Protein AF-A0A7K4CUZ6-F1 (afdb_monomer)

pLDDT: mean 83.4, std 12.87, range [42.16, 95.69]

Mean predicted aligned error: 12.62 Å

Sequence (157 aa):
MSDYWEKQFACGNKKCNGTLIPLELHDNKKENKVKALGRCPVCKKTYQFSLPGDKEAVTNWIGVVFDHMFLCTSCGNASLKTKALNGHPSSGYSIDVWCTRCNETSTRKIDGTFFHYLGPKVLEVTQKETRNFCPNCGANMPLGSAFCAKCGYRIKK

Radius of gyration: 24.43 Å; Cα contacts (8 Å, |Δi|>4): 285; chains: 1; bounding box: 49×45×73 Å

Foldseek 3Di:
DVVVLQVQQADPDPVDRFGWQWAEWDQDPVVQWIWTWTATQGVRDIDIGIFGNDLVRCVVNVVVNVVRNCADSHHRHNQKDWPDWDDDLQAWIKTWIAHPVPRDIGIHTYGSVCVVSVPDPPPVPPPPQVWDADPVPRDTDGPPDQADPPPRHGDDD

Secondary structure (DSSP, 8-state):
-HHHHHHHTB-S-TT--PBPEEEEEEEETTTTEEEEEEE-TTT--EEEEEEE-SHHHHHHHHHHHHHHHTS-TTT--S-EEEEEEEEETTTEEEEEEEETTT--EEEEEE-GGGGGTSS-----------EEEPTTT--EEETT-SB-TTT--B---

Structure (mmCIF, N/CA/C/O backbone):
data_AF-A0A7K4CUZ6-F1
#
_entry.id   AF-A0A7K4CUZ6-F1
#
loop_
_atom_site.group_PDB
_atom_site.id
_atom_site.type_symbol
_atom_site.label_atom_id
_atom_site.label_alt_id
_atom_site.label_comp_id
_atom_site.label_asym_id
_atom_site.label_entity_id
_atom_site.label_seq_id
_atom_site.pdbx_PDB_ins_code
_atom_site.Cartn_x
_atom_site.Cartn_y
_atom_site.Cartn_z
_atom_site.occupancy
_atom_site.B_iso_or_equiv
_atom_site.auth_seq_id
_atom_site.auth_comp_id
_atom_site.auth_asym_id
_atom_site.auth_atom_id
_atom_site.pdbx_PDB_model_num
ATOM 1 N N . MET A 1 1 ? -15.650 -8.600 -9.411 1.00 51.72 1 MET A N 1
ATOM 2 C CA . MET A 1 1 ? -15.535 -7.348 -8.621 1.00 51.72 1 MET A CA 1
ATOM 3 C C . MET A 1 1 ? -14.096 -6.828 -8.554 1.00 51.72 1 MET A C 1
ATOM 5 O O . MET A 1 1 ? -13.942 -5.615 -8.533 1.00 51.72 1 MET A O 1
ATOM 9 N N . SER A 1 2 ? -13.066 -7.691 -8.581 1.00 59.34 2 SER A N 1
ATOM 10 C CA . SER A 1 2 ? -11.636 -7.308 -8.649 1.00 59.34 2 SER A CA 1
ATOM 11 C C . SER A 1 2 ? -11.310 -6.388 -9.831 1.00 59.34 2 SER A C 1
ATOM 13 O O . SER A 1 2 ? -10.732 -5.320 -9.648 1.00 59.34 2 SER A O 1
ATOM 15 N N . ASP A 1 3 ? -11.790 -6.740 -11.025 1.00 70.56 3 ASP A N 1
ATOM 16 C CA . ASP A 1 3 ? -11.385 -6.102 -12.287 1.00 70.56 3 ASP A CA 1
ATOM 17 C C . ASP A 1 3 ? -11.808 -4.630 -12.408 1.00 70.56 3 ASP A C 1
ATOM 19 O O . ASP A 1 3 ? -11.250 -3.873 -13.203 1.00 70.56 3 ASP A O 1
ATOM 23 N N . TYR A 1 4 ? -12.823 -4.206 -11.646 1.00 80.75 4 TYR A N 1
ATOM 24 C CA . TYR A 1 4 ? -13.243 -2.805 -11.612 1.00 80.75 4 TYR A CA 1
ATOM 25 C C . TYR A 1 4 ? -12.202 -1.939 -10.900 1.00 80.75 4 TYR A C 1
ATOM 27 O O . TYR A 1 4 ? -11.843 -0.868 -11.391 1.00 80.75 4 TYR A O 1
ATOM 35 N N . TRP A 1 5 ? -11.701 -2.417 -9.760 1.00 80.50 5 TRP A N 1
ATOM 36 C CA . TRP A 1 5 ? -10.745 -1.681 -8.945 1.00 80.50 5 TRP A CA 1
ATOM 37 C C . TRP A 1 5 ? -9.350 -1.709 -9.548 1.00 80.50 5 TRP A C 1
ATOM 39 O O . TRP A 1 5 ? -8.696 -0.674 -9.554 1.00 80.50 5 TRP A O 1
ATOM 49 N N . GLU A 1 6 ? -8.934 -2.816 -10.165 1.00 78.44 6 GLU A N 1
ATOM 50 C CA . GLU A 1 6 ? -7.654 -2.889 -10.885 1.00 78.44 6 GLU A CA 1
ATOM 51 C C . GLU A 1 6 ? -7.519 -1.805 -11.965 1.00 78.44 6 GLU A C 1
ATOM 53 O O . GLU A 1 6 ? -6.469 -1.173 -12.092 1.00 78.44 6 GLU A O 1
ATOM 58 N N . LYS A 1 7 ? -8.607 -1.499 -12.685 1.00 84.06 7 LYS A N 1
ATOM 59 C CA . LYS A 1 7 ? -8.623 -0.423 -13.690 1.00 84.06 7 LYS A CA 1
ATOM 60 C C . LYS A 1 7 ? -8.399 0.965 -13.090 1.00 84.06 7 LYS A C 1
ATOM 62 O O . LYS A 1 7 ? -7.829 1.817 -13.766 1.00 84.06 7 LYS A O 1
ATOM 67 N N . GLN A 1 8 ? -8.807 1.197 -11.841 1.00 85.00 8 GLN A N 1
ATOM 68 C CA . GLN A 1 8 ? -8.595 2.483 -11.162 1.00 85.00 8 GLN A CA 1
ATOM 69 C C . GLN A 1 8 ? -7.114 2.736 -10.852 1.00 85.00 8 GLN A C 1
ATOM 71 O O . GLN A 1 8 ? -6.695 3.888 -10.759 1.00 85.00 8 GLN A O 1
ATOM 76 N N . PHE A 1 9 ? -6.310 1.674 -10.745 1.00 88.31 9 PHE A N 1
ATOM 77 C CA . PHE A 1 9 ? -4.865 1.767 -10.539 1.00 88.31 9 PHE A CA 1
ATOM 78 C C . PHE A 1 9 ? -4.071 1.736 -11.849 1.00 88.31 9 PHE A C 1
ATOM 80 O O . PHE A 1 9 ? -2.844 1.741 -11.809 1.00 88.31 9 PHE A O 1
ATOM 87 N N . ALA A 1 10 ? -4.708 1.729 -13.023 1.00 91.00 10 ALA A N 1
ATOM 88 C CA . ALA A 1 10 ? -3.984 1.773 -14.290 1.00 91.00 10 ALA A CA 1
ATOM 89 C C . ALA A 1 10 ? -3.180 3.080 -14.443 1.00 91.00 10 ALA A C 1
ATOM 91 O O . ALA A 1 10 ? -3.599 4.159 -14.019 1.00 91.00 10 ALA A O 1
ATOM 92 N N . CYS A 1 11 ? -2.004 3.006 -15.071 1.00 91.12 11 CYS A N 1
ATOM 93 C CA . CYS A 1 11 ? -1.190 4.187 -15.338 1.00 91.12 11 CYS A CA 1
ATOM 94 C C . CYS A 1 11 ? -1.943 5.200 -16.216 1.00 91.12 11 CYS A C 1
ATOM 96 O O . CYS A 1 11 ? -2.454 4.861 -17.280 1.00 91.12 11 CYS A O 1
ATOM 98 N N . GLY A 1 12 ? -1.928 6.480 -15.828 1.00 86.88 12 GLY A N 1
ATOM 99 C CA . GLY A 1 12 ? -2.593 7.549 -16.587 1.00 86.88 12 GLY A CA 1
ATOM 100 C C . GLY A 1 12 ? -1.980 7.837 -17.967 1.00 86.88 12 GLY A C 1
ATOM 101 O O . GLY A 1 12 ? -2.538 8.603 -18.751 1.00 86.88 12 GLY A O 1
ATOM 102 N N . ASN A 1 13 ? -0.825 7.251 -18.296 1.00 90.38 13 ASN A N 1
ATOM 103 C CA . ASN A 1 13 ? -0.266 7.324 -19.644 1.00 90.38 13 ASN A CA 1
ATOM 104 C C . ASN A 1 13 ? -0.874 6.231 -20.530 1.00 90.38 13 ASN A C 1
ATOM 106 O O . ASN A 1 13 ? -0.540 5.066 -20.364 1.00 90.38 13 ASN A O 1
ATOM 110 N N . LYS A 1 14 ? -1.652 6.619 -21.550 1.00 86.25 14 LYS A N 1
ATOM 111 C CA . LYS A 1 14 ? -2.279 5.696 -22.521 1.00 86.25 14 LYS A CA 1
ATOM 112 C C . LYS A 1 14 ? -1.296 4.771 -23.252 1.00 86.25 14 LYS A C 1
ATOM 114 O O . LYS A 1 14 ? -1.699 3.724 -23.738 1.00 86.25 14 LYS A O 1
ATOM 119 N N . LYS A 1 15 ? -0.019 5.156 -23.357 1.00 90.12 15 LYS A N 1
ATOM 120 C CA . LYS A 1 15 ? 1.046 4.339 -23.969 1.00 90.12 15 LYS A CA 1
ATOM 121 C C . LYS A 1 15 ? 1.753 3.419 -22.964 1.00 90.12 15 LYS A C 1
ATOM 123 O O . LYS A 1 15 ? 2.712 2.748 -23.324 1.00 90.12 15 LYS A O 1
ATOM 128 N N . CYS A 1 16 ? 1.345 3.441 -21.699 1.00 90.62 16 CYS A N 1
ATOM 129 C CA . CYS A 1 16 ? 1.943 2.683 -20.612 1.00 90.62 16 CYS A CA 1
ATOM 130 C C . CYS A 1 16 ? 0.920 1.681 -20.078 1.00 90.62 16 CYS A C 1
ATOM 132 O O . CYS A 1 16 ? -0.167 2.067 -19.665 1.00 90.62 16 CYS A O 1
ATOM 134 N N . ASN A 1 17 ? 1.291 0.408 -20.034 1.00 89.38 17 ASN A N 1
ATOM 135 C CA . ASN A 1 17 ? 0.481 -0.671 -19.465 1.00 89.38 17 ASN A CA 1
ATOM 136 C C . ASN A 1 17 ? 0.824 -0.958 -17.991 1.00 89.38 17 ASN A C 1
ATOM 138 O O . ASN A 1 17 ? 0.501 -2.022 -17.476 1.00 89.38 17 ASN A O 1
ATOM 142 N N . GLY A 1 18 ? 1.544 -0.048 -17.331 1.00 89.62 18 GLY A N 1
ATOM 143 C CA . GLY A 1 18 ? 1.935 -0.219 -15.938 1.00 89.62 18 GLY A CA 1
ATOM 144 C C . GLY A 1 18 ? 0.792 0.061 -14.965 1.00 89.62 18 GLY A C 1
ATOM 145 O O . GLY A 1 18 ? -0.150 0.786 -15.282 1.00 89.62 18 GLY A O 1
ATOM 146 N N . THR A 1 19 ? 0.943 -0.444 -13.746 1.00 91.62 19 THR A N 1
ATOM 147 C CA . THR A 1 19 ? 0.031 -0.169 -12.631 1.00 91.62 19 THR A CA 1
ATOM 148 C C . THR A 1 19 ? 0.638 0.864 -11.686 1.00 91.62 19 THR A C 1
ATOM 150 O O . THR A 1 19 ? 1.852 0.899 -11.460 1.00 91.62 19 THR A O 1
ATOM 153 N N . LEU A 1 20 ? -0.198 1.749 -11.155 1.00 93.69 20 LEU A N 1
ATOM 154 C CA . LEU A 1 20 ? 0.165 2.747 -10.164 1.00 93.69 20 LEU A CA 1
ATOM 155 C C . LEU A 1 20 ? 0.363 2.073 -8.816 1.00 93.69 20 LEU A C 1
ATOM 157 O O . LEU A 1 20 ? -0.538 1.446 -8.271 1.00 93.69 20 LEU A O 1
ATOM 161 N N . ILE A 1 21 ? 1.556 2.255 -8.267 1.00 93.62 21 ILE A N 1
ATOM 162 C CA . ILE A 1 21 ? 1.919 1.789 -6.937 1.00 93.62 21 ILE A CA 1
ATOM 163 C C . ILE A 1 21 ? 1.646 2.933 -5.955 1.00 93.62 21 ILE A C 1
ATOM 165 O O . ILE A 1 21 ? 2.327 3.964 -6.060 1.00 93.62 21 ILE A O 1
ATOM 169 N N . PRO A 1 22 ? 0.692 2.787 -5.015 1.00 92.50 22 PRO A N 1
ATOM 170 C CA . PRO A 1 22 ? 0.343 3.835 -4.060 1.00 92.50 22 PRO A CA 1
ATOM 171 C C . PRO A 1 22 ? 1.542 4.267 -3.207 1.00 92.50 22 PRO A C 1
ATOM 173 O O . PRO A 1 22 ? 2.284 3.443 -2.676 1.00 92.50 22 PRO A O 1
ATOM 176 N N . LEU A 1 23 ? 1.756 5.572 -3.098 1.00 91.88 23 LEU A N 1
ATOM 177 C CA . LEU A 1 23 ? 2.781 6.228 -2.285 1.00 91.88 23 LEU A CA 1
ATOM 178 C C . LEU A 1 23 ? 2.162 6.892 -1.064 1.00 91.88 23 LEU A C 1
ATOM 180 O O . LEU A 1 23 ? 2.669 6.722 0.040 1.00 91.88 23 LEU A O 1
ATOM 184 N N . GLU A 1 24 ? 1.081 7.638 -1.272 1.00 90.88 24 GLU A N 1
ATOM 185 C CA . GLU A 1 24 ? 0.423 8.403 -0.219 1.00 90.88 24 GLU A CA 1
ATOM 186 C C . GLU A 1 24 ? -1.091 8.249 -0.341 1.00 90.88 24 GLU A C 1
ATOM 188 O O . GLU A 1 24 ? -1.626 8.291 -1.452 1.00 90.88 24 GLU A O 1
ATOM 193 N N . LEU A 1 25 ? -1.764 8.067 0.796 1.00 90.00 25 LEU A N 1
ATOM 194 C CA . LEU A 1 25 ? -3.221 8.014 0.908 1.00 90.00 25 LEU A CA 1
ATOM 195 C C . LEU A 1 25 ? -3.686 9.053 1.926 1.00 90.00 25 LEU A C 1
ATOM 197 O O . LEU A 1 25 ? -3.230 9.051 3.072 1.00 90.00 25 LEU A O 1
ATOM 201 N N . HIS A 1 26 ? -4.609 9.912 1.505 1.00 88.25 26 HIS A N 1
ATOM 202 C CA . HIS A 1 26 ? -5.180 10.971 2.324 1.00 88.25 26 HIS A CA 1
ATOM 203 C C . HIS A 1 26 ? -6.707 10.956 2.228 1.00 88.25 26 HIS A C 1
ATOM 205 O O . HIS A 1 26 ? -7.278 11.036 1.137 1.00 88.25 26 HIS A O 1
ATOM 211 N N . ASP A 1 27 ? -7.373 10.854 3.374 1.00 86.25 27 ASP A N 1
ATOM 212 C CA . ASP A 1 27 ? -8.831 10.855 3.459 1.00 86.25 27 ASP A CA 1
ATOM 213 C C . ASP A 1 27 ? -9.383 12.285 3.352 1.00 86.25 27 ASP A C 1
ATOM 215 O O . ASP A 1 27 ? -9.090 13.143 4.184 1.00 86.25 27 ASP A O 1
ATOM 219 N N . ASN A 1 28 ? -10.210 12.553 2.340 1.00 85.81 28 ASN A N 1
ATOM 220 C CA . ASN A 1 28 ? -10.925 13.817 2.202 1.00 85.81 28 ASN A CA 1
ATOM 221 C C . ASN A 1 28 ? -12.406 13.634 2.549 1.00 85.81 28 ASN A C 1
ATOM 223 O O . ASN A 1 28 ? -13.261 13.460 1.673 1.00 85.81 28 ASN A O 1
ATOM 227 N N . LYS A 1 29 ? -12.714 13.774 3.841 1.00 81.25 29 LYS A N 1
ATOM 228 C CA . LYS A 1 29 ? -14.078 13.653 4.382 1.00 81.25 29 LYS A CA 1
ATOM 229 C C . LYS A 1 29 ? -15.085 14.613 3.746 1.00 81.25 29 LYS A C 1
ATOM 231 O O . LYS A 1 29 ? -16.250 14.261 3.619 1.00 81.25 29 LYS A O 1
ATOM 236 N N . LYS A 1 30 ? -14.657 15.810 3.319 1.00 83.62 30 LYS A N 1
ATOM 237 C CA . LYS A 1 30 ? -15.558 16.801 2.696 1.00 83.62 30 LYS A CA 1
ATOM 238 C C . LYS A 1 30 ? -16.068 16.344 1.331 1.00 83.62 30 LYS A C 1
ATOM 240 O O . LYS A 1 30 ? -17.192 16.652 0.964 1.00 83.62 30 LYS A O 1
ATOM 245 N N . GLU A 1 31 ? -15.231 15.633 0.582 1.00 85.31 31 GLU A N 1
ATOM 246 C CA . GLU A 1 31 ? -15.550 15.156 -0.767 1.00 85.31 31 GLU A CA 1
ATOM 247 C C . GLU A 1 31 ? -15.998 13.687 -0.782 1.00 85.31 31 GLU A C 1
ATOM 249 O O . GLU A 1 31 ? -16.294 13.168 -1.857 1.00 85.31 31 GLU A O 1
ATOM 254 N N . ASN A 1 32 ? -16.023 13.022 0.382 1.00 87.75 32 ASN A N 1
ATOM 255 C CA . ASN A 1 32 ? -16.219 11.578 0.524 1.00 87.75 32 ASN A CA 1
ATOM 256 C C . ASN A 1 32 ? -15.315 10.773 -0.432 1.00 87.75 32 ASN A C 1
ATOM 258 O O . ASN A 1 32 ? -15.760 9.873 -1.149 1.00 87.75 32 ASN A O 1
ATOM 262 N N . LYS A 1 33 ? -14.039 11.168 -0.509 1.00 89.50 33 LYS A N 1
ATOM 263 C CA . LYS A 1 33 ? -13.041 10.605 -1.427 1.00 89.50 33 LYS A CA 1
ATOM 264 C C . LYS A 1 33 ? -11.703 10.439 -0.729 1.00 89.50 33 LYS A C 1
ATOM 266 O O . LYS A 1 33 ? -11.297 11.294 0.049 1.00 89.50 33 LYS A O 1
ATOM 271 N N . VAL A 1 34 ? -10.967 9.403 -1.101 1.00 89.62 34 VAL A N 1
ATOM 272 C CA . VAL A 1 34 ? -9.572 9.212 -0.704 1.00 89.62 34 VAL A CA 1
ATOM 273 C C . VAL A 1 34 ? -8.683 9.698 -1.838 1.00 89.62 34 VAL A C 1
ATOM 275 O O . VAL A 1 34 ? -8.713 9.150 -2.939 1.00 89.62 34 VAL A O 1
ATOM 278 N N . LYS A 1 35 ? -7.899 10.743 -1.579 1.00 91.56 35 LYS A N 1
ATOM 279 C CA . LYS A 1 35 ? -6.887 11.249 -2.509 1.00 91.56 35 LYS A CA 1
ATOM 280 C C . LYS A 1 35 ? -5.647 10.373 -2.388 1.00 91.56 35 LYS A C 1
ATOM 282 O O . 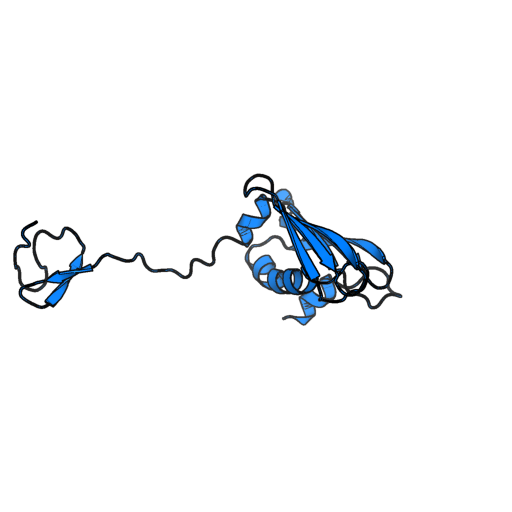LYS A 1 35 ? -5.125 10.179 -1.293 1.00 91.56 35 LYS A O 1
ATOM 287 N N . ALA A 1 36 ? -5.183 9.856 -3.515 1.00 91.31 36 ALA A N 1
ATOM 288 C CA . ALA A 1 36 ? -4.038 8.972 -3.588 1.00 91.31 36 ALA A CA 1
ATOM 289 C C . ALA A 1 36 ? -2.987 9.518 -4.558 1.00 91.31 36 ALA A C 1
ATOM 291 O O . ALA A 1 36 ? -3.302 10.034 -5.635 1.00 91.31 36 ALA A O 1
ATOM 292 N N . LEU A 1 37 ? -1.722 9.369 -4.178 1.00 93.00 37 LEU A N 1
ATOM 293 C CA . LEU A 1 37 ? -0.581 9.539 -5.070 1.00 93.00 37 LEU A CA 1
ATOM 294 C C . LEU A 1 37 ? -0.016 8.166 -5.390 1.00 93.00 37 LEU A C 1
ATOM 296 O O . LEU A 1 37 ? 0.246 7.384 -4.482 1.00 93.00 37 LEU A O 1
ATOM 300 N N . GLY A 1 38 ? 0.203 7.870 -6.667 1.00 93.44 38 GLY A N 1
ATOM 301 C CA . GLY A 1 38 ? 0.779 6.603 -7.104 1.00 93.44 38 GLY A CA 1
ATOM 302 C C . GLY A 1 38 ? 1.861 6.798 -8.150 1.00 93.44 38 GLY A C 1
ATOM 303 O O . GLY A 1 38 ? 1.774 7.688 -8.994 1.00 93.44 38 GLY A O 1
ATOM 304 N N . ARG A 1 39 ? 2.892 5.955 -8.116 1.00 94.75 39 ARG A N 1
ATOM 305 C CA . ARG A 1 39 ? 3.985 5.978 -9.093 1.00 94.75 39 ARG A CA 1
ATOM 306 C C . ARG A 1 39 ? 3.970 4.722 -9.941 1.00 94.75 39 ARG A C 1
ATOM 308 O O . ARG A 1 39 ? 3.877 3.616 -9.423 1.00 94.75 39 ARG A O 1
ATOM 315 N N . CYS A 1 40 ? 4.092 4.896 -11.251 1.00 94.81 40 CYS A N 1
ATOM 316 C CA . CYS A 1 40 ? 4.180 3.782 -12.182 1.00 94.81 40 CYS A CA 1
ATOM 317 C C . CYS A 1 40 ? 5.642 3.307 -12.308 1.00 94.81 40 CYS A C 1
ATOM 319 O O . CYS A 1 40 ? 6.495 4.109 -12.701 1.00 94.81 40 CYS A O 1
ATOM 321 N N . PRO A 1 41 ? 5.955 2.017 -12.090 1.00 93.19 41 PRO A N 1
ATOM 322 C CA 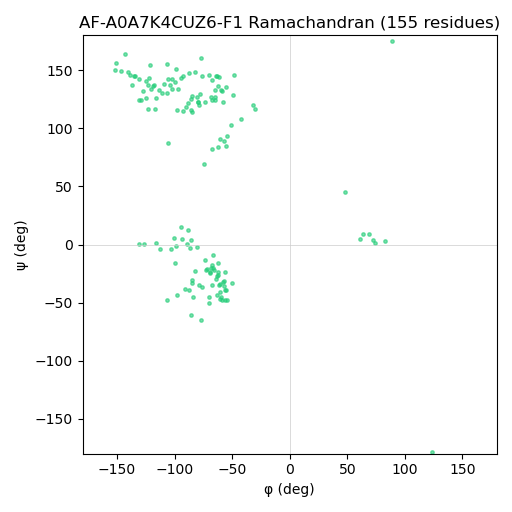. PRO A 1 41 ? 7.322 1.501 -12.202 1.00 93.19 41 PRO A CA 1
ATOM 323 C C . PRO A 1 41 ? 7.821 1.412 -13.650 1.00 93.19 41 PRO A C 1
ATOM 325 O O . PRO A 1 41 ? 9.029 1.427 -13.878 1.00 93.19 41 PRO A O 1
ATOM 328 N N . VAL A 1 42 ? 6.912 1.368 -14.632 1.00 93.69 42 VAL A N 1
ATOM 329 C CA . VAL A 1 42 ? 7.247 1.321 -16.066 1.00 93.69 42 VAL A CA 1
ATOM 330 C C . VAL A 1 42 ? 7.673 2.702 -16.574 1.00 93.69 42 VAL A C 1
ATOM 332 O O . VAL A 1 42 ? 8.834 2.908 -16.910 1.00 93.69 42 VAL A O 1
ATOM 335 N N . CYS A 1 43 ? 6.767 3.687 -16.572 1.00 94.19 43 CYS A N 1
ATOM 336 C CA . CYS A 1 43 ? 7.055 5.029 -17.097 1.00 94.19 43 CYS A CA 1
ATOM 337 C C . CYS A 1 43 ? 7.698 5.994 -16.085 1.00 94.19 43 CYS A C 1
ATOM 339 O O . CYS A 1 43 ? 7.990 7.132 -16.445 1.00 94.19 43 CYS A O 1
ATOM 341 N N . LYS A 1 44 ? 7.879 5.573 -14.825 1.00 92.12 44 LYS A N 1
ATOM 342 C CA . LYS A 1 44 ? 8.463 6.343 -13.705 1.00 92.12 44 LYS A CA 1
ATOM 343 C C . LYS A 1 44 ? 7.720 7.621 -13.306 1.00 92.12 44 LYS A C 1
ATOM 345 O O . LYS A 1 44 ? 8.198 8.322 -12.418 1.00 92.12 44 LYS A O 1
ATOM 350 N N . LYS A 1 45 ? 6.569 7.911 -13.916 1.00 93.81 45 LYS A N 1
ATOM 351 C CA . LYS A 1 45 ? 5.748 9.085 -13.606 1.00 93.81 45 LYS A CA 1
ATOM 352 C C . LYS A 1 45 ? 4.869 8.841 -12.381 1.00 93.81 45 LYS A C 1
ATOM 354 O O . LYS A 1 45 ? 4.427 7.715 -12.133 1.00 93.81 45 LYS A O 1
ATOM 359 N 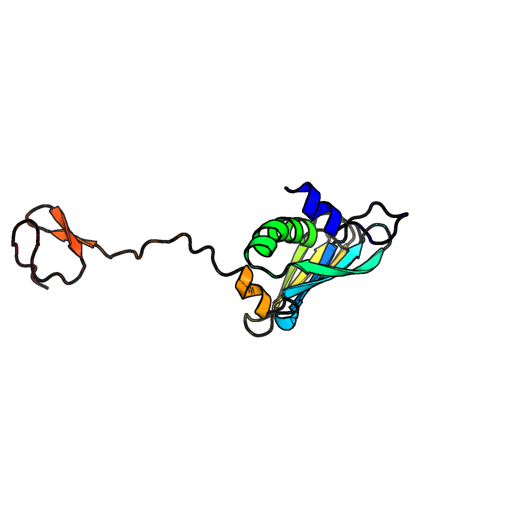N . THR A 1 46 ? 4.615 9.919 -11.651 1.00 94.69 46 THR A N 1
ATOM 360 C CA . THR A 1 46 ? 3.688 9.963 -10.518 1.00 94.69 46 THR A CA 1
ATOM 361 C C . THR A 1 46 ? 2.365 10.560 -10.978 1.00 94.69 46 THR A C 1
ATOM 363 O O . THR A 1 46 ? 2.351 11.504 -11.765 1.00 94.69 46 THR A O 1
ATOM 366 N N . TYR A 1 47 ? 1.265 9.999 -10.492 1.00 94.12 47 TYR A N 1
ATOM 367 C CA . TYR A 1 47 ? -0.094 10.395 -10.823 1.00 94.12 47 TYR A CA 1
ATOM 368 C C . TYR A 1 47 ? -0.900 10.575 -9.546 1.00 94.12 47 TYR A C 1
ATOM 370 O O . TYR A 1 47 ? -0.750 9.810 -8.592 1.00 94.12 47 TYR A O 1
ATOM 378 N N . GLN A 1 48 ? -1.769 11.577 -9.560 1.00 93.19 48 GLN A N 1
ATOM 379 C CA . GLN A 1 48 ? -2.782 11.775 -8.539 1.00 93.19 48 GLN A CA 1
ATOM 380 C C . GLN A 1 48 ? -4.101 11.183 -9.026 1.00 93.19 48 GLN A C 1
ATOM 382 O O . GLN A 1 48 ? -4.502 11.411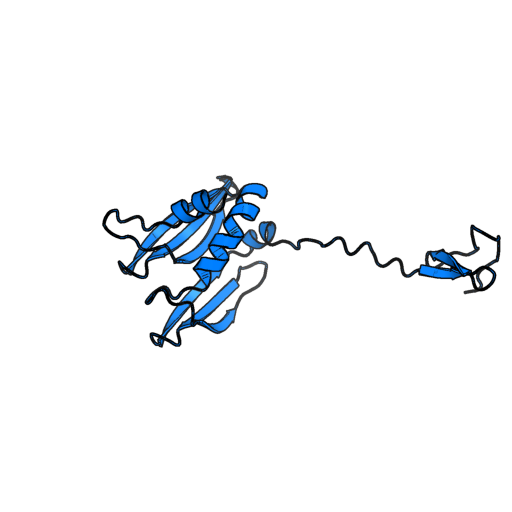 -10.167 1.00 93.19 48 GLN A O 1
ATOM 387 N N . PHE A 1 49 ? -4.769 10.431 -8.161 1.00 90.75 49 PHE A N 1
ATOM 388 C CA . PHE A 1 49 ? -6.079 9.849 -8.424 1.00 90.75 49 PHE A CA 1
ATOM 389 C C . PHE A 1 49 ? -6.922 9.861 -7.149 1.00 90.75 49 PHE A C 1
ATOM 391 O O . PHE A 1 49 ? -6.407 10.074 -6.050 1.00 90.75 49 PHE A O 1
ATOM 398 N N . SER A 1 50 ? -8.230 9.681 -7.302 1.00 90.12 50 SER A N 1
ATOM 399 C CA . SER A 1 50 ? -9.172 9.719 -6.186 1.00 90.12 50 SER A CA 1
ATOM 400 C C . SER A 1 50 ? -10.021 8.461 -6.188 1.00 90.12 50 SER A C 1
ATOM 402 O O . SER A 1 50 ? -10.580 8.094 -7.219 1.00 90.12 50 SER A O 1
ATOM 404 N N . LEU A 1 51 ? -10.141 7.836 -5.025 1.00 90.50 51 LEU A N 1
ATOM 405 C CA . LEU A 1 51 ? -10.982 6.669 -4.790 1.00 90.50 51 LEU A CA 1
ATOM 406 C C . LEU A 1 51 ? -12.219 7.082 -3.980 1.00 90.50 51 LEU A C 1
ATOM 408 O O . LEU A 1 51 ? -12.162 8.085 -3.262 1.00 90.50 51 LEU A O 1
ATOM 412 N N . PRO A 1 52 ? -13.340 6.352 -4.067 1.00 88.88 52 PRO A N 1
ATOM 413 C CA . PRO A 1 52 ? -14.492 6.600 -3.204 1.00 88.88 52 PRO A CA 1
ATOM 414 C C . PRO A 1 52 ? -14.130 6.381 -1.731 1.00 88.88 52 PRO A C 1
ATOM 416 O O . PRO A 1 52 ? -13.428 5.423 -1.403 1.00 88.88 52 PRO A O 1
ATOM 419 N N . GLY A 1 53 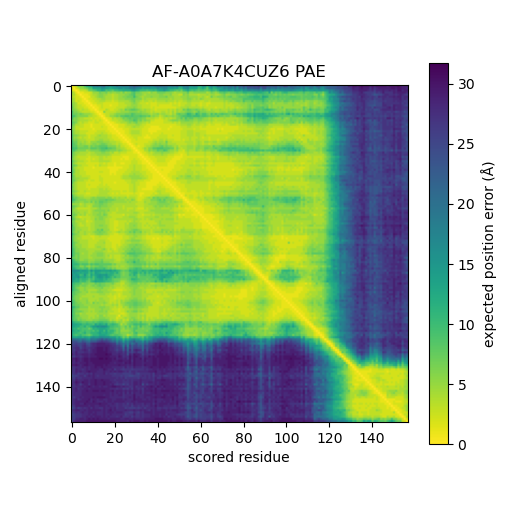? -14.576 7.297 -0.871 1.00 84.75 53 GLY A N 1
ATOM 420 C CA . GLY A 1 53 ? -14.298 7.308 0.567 1.00 84.75 53 GLY A CA 1
ATOM 421 C C . GLY A 1 53 ? -15.431 6.763 1.436 1.00 84.75 53 GLY A C 1
ATOM 422 O O . GLY A 1 53 ? -15.331 6.819 2.655 1.00 84.75 53 GLY A O 1
ATOM 423 N N . ASP A 1 54 ? -16.507 6.222 0.861 1.00 85.81 54 ASP A N 1
ATOM 424 C CA . ASP A 1 54 ? -17.517 5.539 1.667 1.00 85.81 54 ASP A CA 1
ATOM 425 C C . ASP A 1 54 ? -16.972 4.209 2.216 1.00 85.81 54 ASP A C 1
ATOM 427 O O . ASP A 1 54 ? -16.173 3.520 1.580 1.00 85.81 54 ASP A O 1
ATOM 431 N N . LYS A 1 55 ? -17.397 3.837 3.427 1.00 81.19 55 LYS A N 1
ATOM 432 C CA . LYS A 1 55 ? -16.842 2.688 4.161 1.00 81.19 55 LYS A CA 1
ATOM 433 C C . LYS A 1 55 ? -16.946 1.367 3.384 1.00 81.19 55 LYS A C 1
ATOM 435 O O . LYS A 1 55 ? -16.045 0.530 3.476 1.00 81.19 55 LYS A O 1
ATOM 440 N N . GLU A 1 56 ? -18.027 1.176 2.632 1.00 82.81 56 GLU A N 1
ATOM 441 C CA . GLU A 1 56 ? -18.249 -0.021 1.822 1.00 82.81 56 GLU A CA 1
ATOM 442 C C . GLU A 1 56 ? -17.292 -0.064 0.627 1.00 82.81 56 GLU A C 1
ATOM 444 O O . GLU A 1 56 ? -16.571 -1.048 0.450 1.00 82.81 56 GLU A O 1
ATOM 449 N N . ALA A 1 57 ? -17.199 1.020 -0.146 1.00 83.69 57 ALA A N 1
ATOM 450 C CA . ALA A 1 57 ? -16.264 1.113 -1.254 1.00 83.69 57 ALA A CA 1
ATOM 451 C C . ALA A 1 57 ? -14.820 0.957 -0.784 1.00 83.69 57 ALA A C 1
ATOM 453 O O . ALA A 1 57 ? -14.092 0.169 -1.387 1.00 83.69 57 ALA A O 1
ATOM 454 N N . VAL A 1 58 ? -14.422 1.620 0.312 1.00 85.31 58 VAL A N 1
ATOM 455 C CA . VAL A 1 58 ? -13.074 1.469 0.883 1.00 85.31 58 VAL A CA 1
ATOM 456 C C . VAL A 1 58 ? -12.787 0.008 1.191 1.00 85.31 58 VAL A C 1
ATOM 458 O O . VAL A 1 58 ? -11.768 -0.510 0.752 1.00 85.31 58 VAL A O 1
ATOM 461 N N . THR A 1 59 ? -13.709 -0.700 1.845 1.00 82.31 59 THR A N 1
ATOM 462 C CA . THR A 1 59 ? -13.546 -2.136 2.134 1.00 82.31 59 THR A CA 1
ATOM 463 C C . THR A 1 59 ? -13.354 -2.974 0.863 1.00 82.31 59 THR A C 1
ATOM 465 O O . THR A 1 59 ? -12.623 -3.964 0.883 1.00 82.31 59 THR A O 1
ATOM 468 N N . ASN A 1 60 ? -13.959 -2.567 -0.254 1.00 84.44 60 ASN A N 1
ATOM 469 C CA . ASN A 1 60 ? -13.870 -3.282 -1.525 1.00 84.44 60 ASN A CA 1
ATOM 470 C C . ASN A 1 60 ? -12.554 -3.043 -2.280 1.00 84.44 60 ASN A C 1
ATOM 472 O O . ASN A 1 60 ? -12.067 -3.960 -2.941 1.00 84.44 60 ASN A O 1
ATOM 476 N N . TRP A 1 61 ? -11.970 -1.843 -2.205 1.00 87.38 61 TRP A N 1
ATOM 477 C CA . TRP A 1 61 ? -10.723 -1.532 -2.916 1.00 87.38 61 TRP A CA 1
ATOM 478 C C . TRP A 1 61 ? -9.469 -1.593 -2.051 1.00 87.38 61 TRP A C 1
ATOM 480 O O . TRP A 1 61 ? -8.363 -1.650 -2.591 1.00 87.38 61 TRP A O 1
ATOM 490 N N . ILE A 1 62 ? -9.602 -1.599 -0.722 1.00 85.25 62 ILE A N 1
ATOM 491 C CA . ILE A 1 62 ? -8.452 -1.537 0.186 1.00 85.25 62 ILE A CA 1
ATOM 492 C C . ILE A 1 62 ? -7.510 -2.733 0.023 1.00 85.25 62 ILE A C 1
ATOM 494 O O . ILE A 1 62 ? -6.296 -2.559 0.095 1.00 85.25 62 ILE A O 1
ATOM 498 N N . GLY A 1 63 ? -8.050 -3.922 -0.269 1.00 83.75 63 GLY A N 1
ATOM 499 C CA . GLY A 1 63 ? -7.242 -5.102 -0.585 1.00 83.75 63 GLY A CA 1
ATOM 500 C C . GLY A 1 63 ? -6.337 -4.858 -1.793 1.00 83.75 63 GLY A C 1
ATOM 501 O O . GLY A 1 63 ? -5.128 -5.026 -1.697 1.00 83.75 63 GLY A O 1
ATOM 502 N N . VAL A 1 64 ? -6.902 -4.315 -2.877 1.00 85.56 64 VAL A N 1
ATOM 503 C CA . VAL A 1 64 ? -6.156 -3.978 -4.101 1.00 85.56 64 VAL A CA 1
ATOM 504 C C . VAL A 1 64 ? -5.067 -2.945 -3.812 1.00 85.56 64 VAL A C 1
ATOM 506 O O . VAL A 1 64 ? -3.946 -3.071 -4.302 1.00 85.56 64 VAL A O 1
ATOM 509 N N . VAL A 1 65 ? -5.356 -1.935 -2.987 1.00 87.06 65 VAL A N 1
ATOM 510 C CA . VAL A 1 65 ? -4.345 -0.954 -2.566 1.00 87.06 65 VAL A CA 1
ATOM 511 C C . VAL A 1 65 ? -3.202 -1.624 -1.824 1.00 87.06 65 VAL A C 1
ATOM 513 O O . VAL A 1 65 ? -2.048 -1.341 -2.142 1.00 87.06 65 VAL A O 1
ATOM 516 N N . PHE A 1 66 ? -3.495 -2.509 -0.871 1.00 83.94 66 PHE A N 1
ATOM 517 C CA . PHE A 1 66 ? -2.457 -3.216 -0.131 1.00 83.94 66 PHE A CA 1
ATOM 518 C C . PHE A 1 6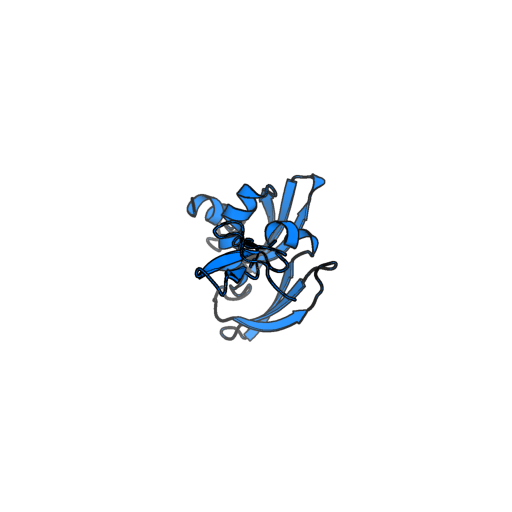6 ? -1.618 -4.115 -1.039 1.00 83.94 66 PHE A C 1
ATOM 520 O O . PHE A 1 66 ? -0.393 -4.034 -0.963 1.00 83.94 66 PHE A O 1
ATOM 527 N N . ASP A 1 67 ? -2.237 -4.859 -1.956 1.00 85.62 67 ASP A N 1
ATOM 528 C CA . ASP A 1 67 ? -1.525 -5.709 -2.920 1.00 85.62 67 ASP A CA 1
ATOM 529 C C . ASP A 1 67 ? -0.504 -4.910 -3.742 1.00 85.62 67 ASP A C 1
ATOM 531 O O . ASP A 1 67 ? 0.621 -5.354 -3.980 1.00 85.62 67 ASP A O 1
ATOM 535 N N . HIS A 1 68 ? -0.861 -3.682 -4.124 1.00 86.38 68 HIS A N 1
ATOM 536 C CA . HIS A 1 68 ? 0.011 -2.818 -4.912 1.00 86.38 68 HIS A CA 1
ATOM 537 C C . HIS A 1 68 ? 1.007 -2.027 -4.061 1.00 86.38 68 HIS A C 1
ATOM 539 O O . HIS A 1 68 ? 2.107 -1.742 -4.529 1.00 86.38 68 HIS A O 1
ATOM 545 N N . MET A 1 69 ? 0.674 -1.665 -2.819 1.00 86.12 69 MET A N 1
ATOM 546 C CA . MET A 1 69 ? 1.525 -0.835 -1.951 1.00 86.12 69 MET A CA 1
ATOM 547 C C . MET A 1 69 ? 2.859 -1.518 -1.607 1.00 86.12 69 MET A C 1
ATOM 549 O O . MET A 1 69 ? 3.871 -0.836 -1.401 1.00 86.12 69 MET A O 1
ATOM 553 N N . PHE A 1 70 ? 2.876 -2.854 -1.618 1.00 87.25 70 PHE A N 1
ATOM 554 C CA . PHE A 1 70 ? 4.069 -3.676 -1.402 1.00 87.25 70 PHE A CA 1
ATOM 555 C C . PHE A 1 70 ? 4.864 -3.983 -2.682 1.00 87.25 70 PHE A C 1
ATOM 557 O O . PHE A 1 70 ? 5.788 -4.795 -2.665 1.00 87.25 70 PHE A O 1
ATOM 564 N N . LEU A 1 71 ? 4.576 -3.292 -3.786 1.00 92.50 71 LEU A N 1
ATOM 565 C CA . LEU A 1 71 ? 5.405 -3.321 -4.988 1.00 92.50 71 LEU A CA 1
ATOM 566 C C . LEU A 1 71 ? 6.435 -2.184 -4.969 1.00 92.50 71 LEU A C 1
ATOM 568 O O . LEU A 1 71 ? 6.180 -1.069 -4.509 1.00 92.50 71 LEU A O 1
ATOM 572 N N . CYS A 1 72 ? 7.629 -2.434 -5.501 1.00 93.56 72 CYS A N 1
ATOM 573 C CA . CYS A 1 72 ? 8.661 -1.409 -5.635 1.00 93.56 72 CYS A CA 1
ATOM 574 C C . CYS A 1 72 ? 8.258 -0.338 -6.664 1.00 93.56 72 CYS A C 1
ATOM 576 O O . CYS A 1 72 ? 8.053 -0.656 -7.834 1.00 93.56 72 CYS A O 1
ATOM 578 N N . THR A 1 73 ? 8.242 0.945 -6.284 1.00 92.94 73 THR A N 1
ATOM 579 C CA . THR A 1 73 ? 7.940 2.061 -7.213 1.00 92.94 73 THR A CA 1
ATOM 580 C C . THR A 1 73 ? 8.923 2.204 -8.364 1.00 92.94 73 THR A C 1
ATOM 582 O O . THR A 1 73 ? 8.577 2.782 -9.394 1.00 92.94 73 THR A O 1
ATOM 585 N N . SER A 1 74 ? 10.143 1.699 -8.195 1.00 92.69 74 SER A N 1
ATOM 586 C CA . SER A 1 74 ? 11.151 1.694 -9.243 1.00 92.69 74 SER A CA 1
ATOM 587 C C . SER A 1 74 ? 10.994 0.474 -10.135 1.00 92.69 74 SER A C 1
ATOM 589 O O . SER A 1 74 ? 10.750 0.637 -11.321 1.00 92.69 74 SER A O 1
ATOM 591 N N . CYS A 1 75 ? 11.108 -0.750 -9.628 1.00 93.06 75 CYS A N 1
ATOM 592 C CA . CYS A 1 75 ? 11.185 -1.930 -10.502 1.00 93.06 75 CYS A CA 1
ATOM 593 C C . CYS A 1 75 ? 9.896 -2.763 -10.607 1.00 93.06 75 CYS A C 1
ATOM 595 O O . CYS A 1 75 ? 9.886 -3.742 -11.351 1.00 93.06 75 CYS A O 1
ATOM 597 N N . GLY A 1 76 ? 8.846 -2.421 -9.857 1.00 91.69 76 GLY A N 1
ATOM 598 C CA . GLY A 1 76 ? 7.558 -3.126 -9.844 1.00 91.69 76 GLY A CA 1
ATOM 599 C C . GLY A 1 76 ? 7.566 -4.493 -9.156 1.00 91.69 76 GLY A C 1
ATOM 600 O O . GLY A 1 76 ? 6.559 -5.184 -9.182 1.00 91.69 76 GLY A O 1
ATOM 601 N N . ASN A 1 77 ? 8.684 -4.911 -8.561 1.00 93.56 77 ASN A N 1
ATOM 602 C CA . ASN A 1 77 ? 8.808 -6.217 -7.916 1.00 93.56 77 ASN A CA 1
ATOM 603 C C . ASN A 1 77 ? 8.354 -6.166 -6.444 1.00 93.56 77 ASN A C 1
ATOM 605 O O . ASN A 1 77 ? 8.544 -5.143 -5.785 1.00 93.56 77 ASN A O 1
ATOM 609 N N . ALA A 1 78 ? 7.796 -7.270 -5.944 1.00 91.69 78 ALA A N 1
ATOM 610 C CA . ALA A 1 78 ? 7.291 -7.419 -4.577 1.00 91.69 78 ALA A CA 1
ATOM 611 C C . ALA A 1 78 ? 8.376 -7.713 -3.519 1.00 91.69 78 ALA A C 1
ATOM 613 O O . ALA A 1 78 ? 8.075 -7.812 -2.333 1.00 91.69 78 ALA A O 1
ATOM 614 N N . SER A 1 79 ? 9.646 -7.849 -3.916 1.00 92.62 79 SER A N 1
ATOM 615 C CA . SER A 1 79 ? 10.779 -8.095 -3.017 1.00 92.62 79 SER A CA 1
ATOM 616 C C . SER A 1 79 ? 11.163 -6.834 -2.239 1.00 92.62 79 SER A C 1
ATOM 618 O O . SER A 1 79 ? 12.205 -6.216 -2.486 1.00 92.62 79 SER A O 1
ATOM 620 N N . LEU A 1 80 ? 10.287 -6.432 -1.321 1.00 92.00 80 LEU A N 1
ATOM 621 C CA . LEU A 1 80 ? 10.478 -5.327 -0.394 1.00 92.00 80 LEU A CA 1
ATOM 622 C C . LEU A 1 80 ? 10.766 -5.847 1.015 1.00 92.00 80 LEU A C 1
ATOM 624 O O . LEU A 1 80 ? 10.182 -6.826 1.472 1.00 92.00 80 LEU A O 1
ATOM 628 N N . LYS A 1 81 ? 11.649 -5.150 1.724 1.00 92.81 81 LYS A N 1
ATOM 629 C CA . LYS A 1 81 ? 11.881 -5.304 3.158 1.00 92.81 81 LYS A CA 1
ATOM 630 C C . LYS A 1 81 ? 11.552 -3.997 3.857 1.00 92.81 81 LYS A C 1
ATOM 632 O O . LYS A 1 81 ? 11.930 -2.926 3.381 1.00 92.81 81 LYS A O 1
ATOM 637 N N . THR A 1 82 ? 10.879 -4.082 4.996 1.00 93.00 82 THR A N 1
ATOM 638 C CA . THR A 1 82 ? 10.652 -2.920 5.856 1.00 93.00 82 THR A CA 1
ATOM 639 C C . THR A 1 82 ? 11.978 -2.479 6.462 1.00 93.00 82 THR A C 1
ATOM 641 O O . THR A 1 82 ? 12.694 -3.286 7.053 1.00 93.00 82 THR A O 1
ATOM 644 N N . LYS A 1 83 ? 12.308 -1.200 6.296 1.00 89.75 83 LYS A N 1
ATOM 645 C CA . LYS A 1 83 ? 13.496 -0.560 6.865 1.00 89.75 83 LYS A CA 1
ATOM 646 C C . LYS A 1 83 ? 13.152 0.191 8.148 1.00 89.75 83 LYS A C 1
ATOM 648 O O . LYS A 1 83 ? 13.885 0.084 9.123 1.00 89.75 83 LYS A O 1
ATOM 653 N N . ALA A 1 84 ? 12.036 0.916 8.147 1.00 89.06 84 ALA A N 1
ATOM 654 C CA . ALA A 1 84 ? 11.519 1.619 9.313 1.00 89.06 84 ALA A CA 1
ATOM 655 C C . ALA A 1 84 ? 9.994 1.744 9.237 1.00 89.06 84 ALA A C 1
ATOM 657 O O . ALA A 1 84 ? 9.418 1.831 8.151 1.00 89.06 84 ALA A O 1
ATOM 658 N N . LEU A 1 85 ? 9.355 1.770 10.403 1.00 87.94 85 LEU A N 1
ATOM 659 C CA . LEU A 1 85 ? 7.957 2.142 10.577 1.00 87.94 85 LEU A CA 1
ATOM 660 C C . LEU A 1 85 ? 7.935 3.300 11.566 1.00 87.94 85 LEU A C 1
ATOM 662 O O . LEU A 1 85 ? 8.331 3.133 12.717 1.00 87.94 85 LEU A O 1
ATOM 666 N N . ASN A 1 86 ? 7.480 4.457 11.109 1.00 86.56 86 ASN A N 1
ATOM 667 C CA . ASN A 1 86 ? 7.391 5.660 11.917 1.00 86.56 86 ASN A CA 1
ATOM 668 C C . ASN A 1 86 ? 5.940 6.136 11.954 1.00 86.56 86 ASN A C 1
ATOM 670 O O . ASN A 1 86 ? 5.170 5.892 11.025 1.00 86.56 86 ASN A O 1
ATOM 674 N N . GLY A 1 87 ? 5.578 6.853 13.012 1.00 83.12 87 GLY A N 1
ATOM 675 C CA . GLY A 1 87 ? 4.287 7.523 13.104 1.00 83.12 87 GLY A CA 1
ATOM 676 C C . GLY A 1 87 ? 3.459 7.127 14.315 1.00 83.12 87 GLY A C 1
ATOM 677 O O . GLY A 1 87 ? 3.883 6.359 15.178 1.00 83.12 87 GLY A O 1
ATOM 678 N N . HIS A 1 88 ? 2.276 7.719 14.382 1.00 76.00 88 HIS A N 1
ATOM 679 C CA . HIS A 1 88 ? 1.346 7.604 15.494 1.00 76.00 88 HIS A CA 1
ATOM 680 C C . HIS A 1 88 ? -0.089 7.658 14.944 1.00 76.00 88 HIS A C 1
ATOM 682 O O . HIS A 1 88 ? -0.322 8.361 13.957 1.00 76.00 88 HIS A O 1
ATOM 688 N N . PRO A 1 89 ? -1.083 6.999 15.572 1.00 68.31 89 PRO A N 1
ATOM 689 C CA . PRO A 1 89 ? -2.467 7.004 15.089 1.00 68.31 89 PRO A CA 1
ATOM 690 C C . PRO A 1 89 ? -3.041 8.395 14.790 1.00 68.31 89 PRO A C 1
ATOM 692 O O . PRO A 1 89 ? -3.832 8.548 13.867 1.00 68.31 89 PRO A O 1
ATOM 695 N N . SER A 1 90 ? -2.637 9.419 15.549 1.00 69.88 90 SER A N 1
ATOM 696 C CA . SER A 1 90 ? -3.119 10.795 15.367 1.00 69.88 90 SER A CA 1
ATOM 697 C C . SER A 1 90 ? -2.402 11.593 14.273 1.00 69.88 90 SER A C 1
ATOM 699 O O . SER A 1 90 ? -2.974 12.561 13.783 1.00 69.88 90 SER A O 1
ATOM 701 N N . SER A 1 91 ? -1.173 11.227 13.896 1.00 74.00 91 SER A N 1
ATOM 702 C CA . SER A 1 91 ? -0.357 11.957 12.909 1.00 74.00 91 SER A CA 1
ATOM 703 C C . SER A 1 91 ? -0.133 11.184 11.607 1.00 74.00 91 SER A C 1
ATOM 705 O O . SER A 1 91 ? 0.435 11.726 10.661 1.00 74.00 91 SER A O 1
ATOM 707 N N . GLY A 1 92 ? -0.609 9.941 11.541 1.00 82.69 92 GLY A N 1
ATOM 708 C CA . GLY A 1 92 ? -0.387 9.036 10.423 1.00 82.69 92 GLY A CA 1
ATOM 709 C C . GLY A 1 92 ? 0.882 8.214 10.574 1.00 82.69 92 GLY A C 1
ATOM 710 O O . GLY A 1 92 ? 1.650 8.364 11.524 1.00 82.69 92 GLY A O 1
ATOM 711 N N . TYR A 1 93 ? 1.073 7.310 9.621 1.00 86.12 93 TYR A N 1
ATOM 712 C CA . TYR A 1 93 ? 2.204 6.396 9.583 1.00 86.12 93 TYR A CA 1
ATOM 713 C C . TYR A 1 93 ? 2.984 6.568 8.293 1.00 86.12 93 TYR A C 1
ATOM 715 O O . TYR A 1 93 ? 2.412 6.767 7.218 1.00 86.12 93 TYR A O 1
ATOM 723 N N . SER A 1 94 ? 4.300 6.440 8.405 1.00 88.44 94 SER A N 1
ATOM 724 C CA . SER A 1 94 ? 5.198 6.292 7.276 1.00 88.44 94 SER A CA 1
ATOM 725 C C . SER A 1 94 ? 5.968 4.980 7.375 1.00 88.44 94 SER A C 1
ATOM 727 O O . SER A 1 94 ? 6.482 4.607 8.430 1.00 88.44 94 SER A O 1
ATOM 729 N N . ILE A 1 95 ? 6.027 4.259 6.260 1.00 90.44 95 ILE A N 1
ATOM 730 C CA . ILE A 1 95 ? 6.750 2.995 6.143 1.00 90.44 95 ILE A CA 1
ATOM 731 C C . ILE A 1 95 ? 7.855 3.188 5.121 1.00 90.44 95 ILE A C 1
ATOM 733 O O . ILE A 1 95 ? 7.580 3.418 3.942 1.00 90.44 95 ILE A O 1
ATOM 737 N N . ASP A 1 96 ? 9.097 3.059 5.564 1.00 91.38 96 ASP A N 1
ATOM 738 C CA . ASP A 1 96 ? 10.243 3.029 4.672 1.00 91.38 96 ASP A CA 1
ATOM 739 C C . ASP A 1 96 ? 10.482 1.591 4.240 1.00 91.38 96 ASP A C 1
ATOM 741 O O . ASP A 1 96 ? 10.704 0.699 5.063 1.00 91.38 96 ASP A O 1
ATOM 745 N N . VAL A 1 97 ? 10.441 1.364 2.933 1.00 92.75 97 VAL A N 1
ATOM 746 C CA . VAL A 1 97 ? 10.642 0.051 2.326 1.00 92.75 97 VAL A CA 1
ATOM 747 C C . VAL A 1 97 ? 11.851 0.083 1.406 1.00 92.75 97 VAL A C 1
ATOM 749 O O . VAL A 1 97 ? 12.043 1.014 0.625 1.00 92.75 97 VAL A O 1
ATOM 752 N N . TRP A 1 98 ? 12.668 -0.957 1.499 1.00 94.81 98 TRP A N 1
ATOM 753 C CA . TRP A 1 98 ? 13.847 -1.174 0.673 1.00 94.81 98 TRP A CA 1
ATOM 754 C C . TRP A 1 98 ? 13.618 -2.357 -0.266 1.00 94.81 98 TRP A C 1
ATOM 756 O O . TRP A 1 98 ? 13.199 -3.428 0.170 1.00 94.81 98 TRP A O 1
ATOM 766 N N . CYS A 1 99 ? 13.895 -2.184 -1.556 1.00 95.50 99 CYS A N 1
ATOM 767 C CA . CYS A 1 99 ? 13.752 -3.244 -2.545 1.00 95.50 99 CYS A CA 1
ATOM 768 C C . CYS A 1 99 ? 15.043 -4.046 -2.701 1.00 95.50 99 CYS A C 1
ATOM 770 O O . CYS A 1 99 ? 16.038 -3.526 -3.195 1.00 95.50 99 CYS A O 1
ATOM 772 N N . THR A 1 100 ? 15.011 -5.346 -2.414 1.00 95.69 100 THR A N 1
ATOM 773 C CA . THR A 1 100 ? 16.199 -6.210 -2.547 1.00 95.69 100 THR A CA 1
ATOM 774 C C . THR A 1 100 ? 16.561 -6.534 -3.997 1.00 95.69 100 THR A C 1
ATOM 776 O O . THR A 1 100 ? 17.657 -7.014 -4.259 1.00 95.69 100 THR A O 1
ATOM 779 N N . ARG A 1 101 ? 15.659 -6.269 -4.953 1.00 95.38 101 ARG A N 1
ATOM 780 C CA . ARG A 1 101 ? 15.897 -6.519 -6.384 1.00 95.38 101 ARG A CA 1
ATOM 781 C C . ARG A 1 101 ? 16.655 -5.382 -7.068 1.00 95.38 101 ARG A C 1
ATOM 783 O O . ARG A 1 101 ? 17.531 -5.637 -7.881 1.00 95.38 101 ARG A O 1
ATOM 790 N N . CYS A 1 102 ? 16.266 -4.135 -6.805 1.00 94.94 102 CYS A N 1
ATOM 791 C CA . CYS A 1 102 ? 16.842 -2.955 -7.469 1.00 94.94 102 CYS A CA 1
ATOM 792 C C . CYS A 1 102 ? 17.578 -2.009 -6.516 1.00 94.94 102 CYS A C 1
ATOM 794 O O . CYS A 1 102 ? 18.068 -0.976 -6.952 1.00 94.94 102 CYS A O 1
ATOM 796 N N . ASN A 1 103 ? 17.644 -2.362 -5.232 1.00 93.44 103 ASN A N 1
ATOM 797 C CA . ASN A 1 103 ? 18.300 -1.615 -4.164 1.00 93.44 103 ASN A CA 1
ATOM 798 C C . ASN A 1 103 ? 17.713 -0.220 -3.861 1.00 93.44 103 ASN A C 1
ATOM 800 O O . ASN A 1 103 ? 18.282 0.528 -3.071 1.00 93.44 103 ASN A O 1
ATOM 804 N N . GLU A 1 104 ? 16.562 0.127 -4.442 1.00 93.56 104 GLU A N 1
ATOM 805 C CA . GLU A 1 104 ? 15.892 1.408 -4.205 1.00 93.56 104 GLU A CA 1
ATOM 806 C C . GLU A 1 104 ? 15.175 1.441 -2.849 1.00 93.56 104 GLU A C 1
ATOM 808 O O . GLU A 1 104 ? 14.585 0.442 -2.426 1.00 93.56 104 GLU A O 1
ATOM 813 N N . THR A 1 105 ? 15.163 2.609 -2.201 1.00 92.69 105 THR A N 1
ATOM 814 C CA . THR A 1 105 ? 14.354 2.863 -0.999 1.00 92.69 105 THR A CA 1
ATOM 815 C C . THR A 1 105 ? 13.203 3.808 -1.330 1.00 92.69 105 THR A C 1
ATOM 817 O O . THR A 1 105 ? 13.376 4.794 -2.037 1.00 92.69 105 THR A O 1
ATOM 820 N N . SER A 1 106 ? 12.015 3.530 -0.802 1.00 90.56 106 SER A N 1
ATOM 821 C CA . SER A 1 106 ? 10.855 4.409 -0.954 1.00 90.56 106 SER A CA 1
ATOM 822 C C . SER A 1 106 ? 10.045 4.479 0.331 1.00 90.56 106 SER A C 1
ATOM 824 O O . SER A 1 106 ? 9.950 3.486 1.047 1.00 90.56 106 SER A O 1
ATOM 826 N N . THR A 1 107 ? 9.415 5.623 0.580 1.00 91.81 107 THR A N 1
ATOM 827 C CA . THR A 1 107 ? 8.531 5.833 1.730 1.00 91.81 107 THR A CA 1
ATOM 828 C C . THR A 1 107 ? 7.071 5.759 1.293 1.00 91.81 107 THR A C 1
ATOM 830 O O . THR A 1 107 ? 6.684 6.362 0.289 1.00 91.81 107 THR A O 1
ATOM 833 N N . ARG A 1 108 ? 6.255 5.031 2.055 1.00 89.31 108 ARG A N 1
ATOM 834 C CA . ARG A 1 108 ? 4.790 5.010 1.955 1.00 89.31 108 ARG A CA 1
ATOM 835 C C . ARG A 1 108 ? 4.211 5.826 3.090 1.00 89.31 108 ARG A C 1
ATOM 837 O O . ARG A 1 108 ? 4.688 5.675 4.208 1.00 89.31 108 ARG A O 1
ATOM 844 N N . LYS A 1 109 ? 3.197 6.647 2.837 1.00 89.62 109 LYS A N 1
ATOM 845 C CA . LYS A 1 109 ? 2.511 7.414 3.881 1.00 89.62 109 LYS A CA 1
ATOM 846 C C . LYS A 1 109 ? 1.022 7.116 3.886 1.00 89.62 109 LYS A C 1
ATOM 848 O O . LYS A 1 109 ? 0.383 7.073 2.836 1.00 89.62 109 LYS A O 1
ATOM 853 N N . ILE A 1 110 ? 0.477 6.950 5.079 1.00 84.69 110 ILE A N 1
ATOM 854 C CA . ILE A 1 110 ? -0.952 6.776 5.311 1.00 84.69 110 ILE A CA 1
ATOM 855 C C . ILE A 1 110 ? -1.356 7.774 6.390 1.00 84.69 110 ILE A C 1
ATOM 857 O O . ILE A 1 110 ? -0.771 7.789 7.474 1.00 84.69 110 ILE A O 1
ATOM 861 N N . ASP A 1 111 ? -2.341 8.613 6.088 1.00 81.50 111 ASP A N 1
ATOM 862 C CA . ASP A 1 111 ? -2.877 9.585 7.039 1.00 81.50 111 ASP A CA 1
ATOM 863 C C . ASP A 1 111 ? -3.496 8.891 8.272 1.00 81.50 111 ASP A C 1
ATOM 865 O O . ASP A 1 111 ? -4.123 7.837 8.160 1.00 81.50 111 ASP A O 1
ATOM 869 N N . GLY A 1 112 ? -3.353 9.486 9.460 1.00 72.75 112 GLY A N 1
ATOM 870 C CA . GLY A 1 112 ? -3.921 8.961 10.710 1.00 72.75 112 GLY A CA 1
ATOM 871 C C . GLY A 1 112 ? -5.451 8.884 10.689 1.00 72.75 112 GLY A C 1
ATOM 872 O O . GLY A 1 112 ? -6.065 8.028 11.323 1.00 72.75 112 GLY A O 1
ATOM 873 N N . THR A 1 113 ? -6.091 9.725 9.879 1.00 72.25 113 THR A N 1
ATOM 874 C CA . THR A 1 113 ? -7.544 9.700 9.659 1.00 72.25 113 THR A CA 1
ATOM 875 C C . THR A 1 113 ? -8.016 8.470 8.883 1.00 72.25 113 THR A C 1
ATOM 877 O O . THR A 1 113 ? -9.157 8.037 9.057 1.00 72.25 113 THR A O 1
ATOM 880 N N . PHE A 1 114 ? -7.129 7.846 8.104 1.00 74.38 114 PHE A N 1
ATOM 881 C CA . PHE A 1 114 ? -7.435 6.666 7.300 1.00 74.38 114 PHE A CA 1
ATOM 882 C C . PHE A 1 114 ? -7.713 5.415 8.155 1.00 74.38 114 PHE A C 1
ATOM 884 O O . PHE A 1 114 ? -8.406 4.493 7.719 1.00 74.38 114 PHE A O 1
ATOM 891 N N . PHE A 1 115 ? -7.259 5.403 9.416 1.00 68.44 115 PHE A N 1
ATOM 892 C CA . PHE A 1 115 ? -7.534 4.324 10.372 1.00 68.44 115 PHE A CA 1
ATOM 893 C C . PHE A 1 115 ? -9.015 4.160 10.698 1.00 68.44 115 PHE A C 1
ATOM 895 O O . PHE A 1 115 ? -9.399 3.107 11.191 1.00 68.44 115 PHE A O 1
ATOM 902 N N . HIS A 1 116 ? -9.870 5.139 10.393 1.00 71.19 116 HIS A N 1
ATOM 903 C CA . HIS A 1 116 ? -11.313 4.952 10.529 1.00 71.19 116 HIS A CA 1
ATOM 904 C C . HIS A 1 116 ? -11.840 3.809 9.640 1.00 71.19 116 HIS A C 1
ATOM 906 O O . HIS A 1 116 ? -12.746 3.082 10.050 1.00 71.19 116 HIS A O 1
ATOM 912 N N . TYR A 1 117 ? -11.242 3.610 8.461 1.00 71.81 117 TYR A N 1
ATOM 913 C CA . TYR A 1 117 ? -11.616 2.536 7.537 1.00 71.81 117 TYR A CA 1
ATOM 914 C C . TYR A 1 117 ? -10.931 1.208 7.863 1.00 71.81 117 TYR A C 1
ATOM 916 O O . TYR A 1 117 ? -11.520 0.148 7.675 1.00 71.81 117 TYR A O 1
ATOM 924 N N . LEU A 1 118 ? -9.696 1.277 8.373 1.00 65.94 118 LEU A N 1
ATOM 925 C CA . LEU A 1 118 ? -8.913 0.124 8.836 1.00 65.94 118 LEU A CA 1
ATOM 926 C C . LEU A 1 118 ? -9.209 -0.251 10.292 1.00 65.94 118 LEU A C 1
ATOM 928 O O . LEU A 1 118 ? -8.554 -1.142 10.838 1.00 65.94 118 LEU A O 1
ATOM 932 N N . GLY A 1 119 ? -10.168 0.441 10.920 1.00 57.62 119 GLY A N 1
ATOM 933 C CA . GLY A 1 119 ? -10.647 0.148 12.262 1.00 57.62 119 GLY A CA 1
ATOM 934 C C . GLY A 1 119 ? -10.943 -1.340 12.353 1.00 57.62 119 GLY A C 1
ATOM 935 O O . GLY A 1 119 ? -11.314 -1.935 11.334 1.00 57.62 119 GLY A O 1
ATOM 936 N N . PRO A 1 120 ? -10.715 -1.961 13.524 1.00 48.31 120 PRO A N 1
ATOM 937 C CA . PRO A 1 120 ? -10.722 -3.403 13.619 1.00 48.31 120 PRO A CA 1
ATOM 938 C C . PRO A 1 120 ? -11.999 -3.889 12.943 1.00 48.31 120 PRO A C 1
ATOM 940 O O . PRO A 1 120 ? -13.099 -3.443 13.286 1.00 48.31 120 PRO A O 1
ATOM 943 N N . LYS A 1 121 ? -11.875 -4.845 12.013 1.00 44.94 121 LYS A N 1
ATOM 944 C CA . LYS A 1 121 ? -12.856 -5.916 12.067 1.00 44.94 121 LYS A CA 1
ATOM 945 C C . LYS A 1 121 ? -12.728 -6.398 13.498 1.00 44.94 121 LYS A C 1
ATOM 947 O O . LYS A 1 121 ? -11.836 -7.173 13.830 1.00 44.94 121 LYS A O 1
ATOM 952 N N . VAL A 1 122 ? -13.570 -5.849 14.364 1.00 42.16 122 VAL A N 1
ATOM 953 C CA . VAL A 1 122 ? -14.030 -6.557 15.524 1.00 42.16 122 VAL A CA 1
ATOM 954 C C . VAL A 1 122 ? -14.646 -7.782 14.858 1.00 42.16 122 VAL A C 1
ATOM 956 O O . VAL A 1 122 ? -15.797 -7.779 14.446 1.00 42.16 122 VAL A O 1
ATOM 959 N N . LEU A 1 123 ? -13.824 -8.822 14.652 1.00 45.56 123 LEU A N 1
ATOM 960 C CA . LEU A 1 123 ? -14.261 -10.141 15.047 1.00 45.56 123 LEU A CA 1
ATOM 961 C C . LEU A 1 123 ? -14.900 -9.842 16.386 1.00 45.56 123 LEU A C 1
ATOM 963 O O . LEU A 1 123 ? -14.200 -9.364 17.283 1.00 45.56 123 LEU A O 1
ATOM 967 N N . GLU A 1 124 ? -16.225 -9.900 16.440 1.00 46.25 124 GLU A N 1
ATOM 968 C CA . GLU A 1 124 ? -16.946 -9.895 17.692 1.00 46.25 124 GLU A CA 1
ATOM 969 C C . GLU A 1 124 ? -16.362 -11.065 18.469 1.00 46.25 124 GLU A C 1
ATOM 971 O O . GLU A 1 124 ? -16.849 -12.189 18.442 1.00 46.25 124 GLU A O 1
ATOM 976 N N . VAL A 1 125 ? -15.251 -10.806 19.157 1.00 45.25 125 VAL A N 1
ATOM 977 C CA . VAL A 1 125 ? -14.891 -11.505 20.359 1.00 45.25 125 VAL A CA 1
ATOM 978 C C . VAL A 1 125 ? -15.977 -11.015 21.287 1.00 45.25 125 VAL A C 1
ATOM 980 O O . VAL A 1 125 ? -15.820 -10.012 21.985 1.00 45.25 125 VAL A O 1
ATOM 983 N N . THR A 1 126 ? -17.138 -11.673 21.170 1.00 42.28 126 THR A N 1
ATOM 984 C CA . THR A 1 126 ? -18.173 -11.739 22.186 1.00 42.28 126 THR A CA 1
ATOM 985 C C . THR A 1 126 ? -17.434 -11.629 23.489 1.00 42.28 126 THR A C 1
ATOM 987 O O . THR A 1 126 ? -16.542 -12.457 23.724 1.00 42.28 126 THR A O 1
ATOM 990 N N . GLN A 1 127 ? -17.710 -10.548 24.229 1.00 47.22 127 GLN A N 1
ATOM 991 C CA . GLN A 1 127 ? -17.139 -10.306 25.543 1.00 47.22 127 GLN A CA 1
ATOM 992 C C . GLN A 1 127 ? -16.940 -11.662 26.182 1.00 47.22 127 GLN A C 1
ATOM 994 O O . GLN A 1 127 ? -17.889 -12.447 26.272 1.00 47.22 127 GLN A O 1
ATOM 999 N N . LYS A 1 128 ? -15.690 -11.976 26.517 1.00 50.03 128 LYS A N 1
ATOM 1000 C CA . LYS A 1 128 ? -15.402 -13.101 27.381 1.00 50.03 128 LYS A CA 1
ATOM 1001 C C . LYS A 1 128 ? -16.087 -12.742 28.690 1.00 50.03 128 LYS A C 1
ATOM 1003 O O . LYS A 1 128 ? -15.475 -12.151 29.571 1.00 50.03 128 LYS A O 1
ATOM 1008 N N . GLU A 1 129 ? -17.383 -13.039 28.769 1.00 49.41 129 GLU A N 1
ATOM 1009 C CA . GLU A 1 129 ? -18.069 -13.294 30.004 1.00 49.41 129 GLU A CA 1
ATOM 1010 C C . GLU A 1 129 ? -17.172 -14.321 30.656 1.00 49.41 129 GLU A C 1
ATOM 1012 O O . GLU A 1 129 ? -17.049 -15.473 30.229 1.00 49.41 129 GLU A O 1
ATOM 1017 N N . THR A 1 130 ? -16.411 -13.853 31.619 1.00 53.06 130 THR A N 1
ATOM 1018 C CA . THR A 1 130 ? -15.770 -14.695 32.590 1.00 53.06 130 THR A CA 1
ATOM 1019 C C . THR A 1 130 ? -16.928 -15.393 33.299 1.00 53.06 130 THR A C 1
ATOM 1021 O O . THR A 1 130 ? -17.598 -14.852 34.175 1.00 53.06 130 THR A O 1
ATOM 1024 N N . ARG A 1 131 ? -17.282 -16.558 32.754 1.00 63.88 131 ARG A N 1
ATOM 1025 C CA . ARG A 1 131 ? -18.346 -17.435 33.221 1.00 63.88 131 AR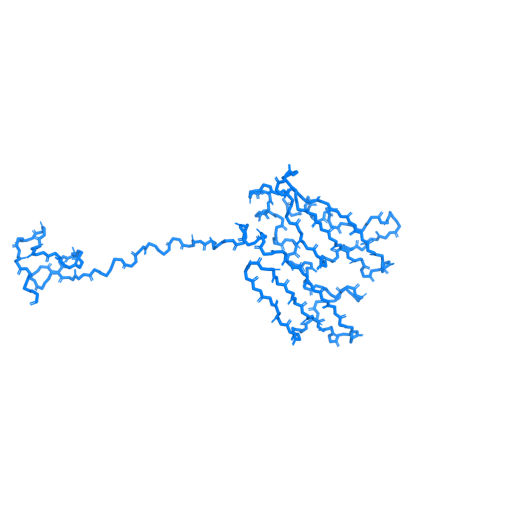G A CA 1
ATOM 1026 C C . ARG A 1 131 ? -17.750 -18.299 34.315 1.00 63.88 131 ARG A C 1
ATOM 1028 O O . ARG A 1 131 ? -16.727 -18.943 34.096 1.00 63.88 131 ARG A O 1
ATOM 1035 N N . ASN A 1 132 ? -18.407 -18.328 35.465 1.00 78.06 132 ASN A N 1
ATOM 1036 C CA . ASN A 1 132 ? -18.139 -19.327 36.488 1.00 78.06 132 ASN A CA 1
ATOM 1037 C C . ASN A 1 132 ? -19.192 -20.428 36.386 1.00 78.06 132 ASN A C 1
ATOM 1039 O O . ASN A 1 132 ? -20.329 -20.190 35.982 1.00 78.06 132 ASN A O 1
ATOM 1043 N N . PHE A 1 133 ? -18.822 -21.641 36.773 1.00 85.62 133 PHE A N 1
ATOM 1044 C CA . PHE A 1 133 ? -19.752 -22.760 36.841 1.00 85.62 133 PHE A CA 1
ATOM 1045 C C . PHE A 1 133 ? -20.300 -22.889 38.258 1.00 85.62 133 PHE A C 1
ATOM 1047 O O . PHE A 1 133 ? -19.594 -22.657 39.241 1.00 85.62 133 PHE A O 1
ATOM 1054 N N . CYS A 1 134 ? -21.573 -23.256 38.377 1.00 88.12 134 CYS A N 1
ATOM 1055 C CA . CYS A 1 134 ? -22.161 -23.566 39.670 1.00 88.12 134 CYS A CA 1
ATOM 1056 C C . CYS A 1 134 ? -21.486 -24.814 40.253 1.00 88.12 134 CYS A C 1
ATOM 1058 O O . CYS A 1 134 ? -21.556 -25.864 39.614 1.00 88.12 134 CYS A O 1
ATOM 1060 N N . PRO A 1 135 ? -20.914 -24.759 41.470 1.00 85.31 135 PRO A N 1
ATOM 1061 C CA . PRO A 1 135 ? -20.282 -25.929 42.080 1.00 85.31 135 PRO A CA 1
ATOM 1062 C C . PRO A 1 135 ? -21.291 -27.031 42.437 1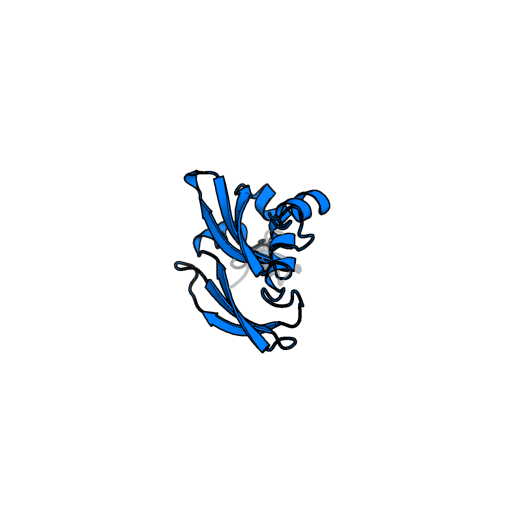.00 85.31 135 PRO A C 1
ATOM 1064 O O . PRO A 1 135 ? -20.894 -28.169 42.638 1.00 85.31 135 PRO A O 1
ATOM 1067 N N . ASN A 1 136 ? -22.590 -26.711 42.506 1.00 89.31 136 ASN A N 1
ATOM 1068 C CA . ASN A 1 136 ? -23.636 -27.673 42.856 1.00 89.31 136 ASN A CA 1
ATOM 1069 C C . ASN A 1 136 ? -24.246 -28.390 41.636 1.00 89.31 136 ASN A C 1
ATOM 1071 O O . ASN A 1 136 ? -24.574 -29.565 41.715 1.00 89.31 136 ASN A O 1
ATOM 1075 N N . CYS A 1 137 ? -24.442 -27.698 40.506 1.00 91.38 137 CYS A N 1
ATOM 1076 C CA . CYS A 1 137 ? -25.162 -28.262 39.349 1.00 91.38 137 CYS A CA 1
ATOM 1077 C C . CYS A 1 137 ? -24.444 -28.104 38.000 1.00 91.38 137 CYS A C 1
ATOM 1079 O O . CYS A 1 137 ? -25.004 -28.470 36.967 1.00 91.38 137 CYS A O 1
ATOM 1081 N N . GLY A 1 138 ? -23.254 -27.497 37.982 1.00 86.69 138 GLY A N 1
ATOM 1082 C CA . GLY A 1 138 ? -22.468 -27.273 36.766 1.00 86.69 138 GLY A CA 1
ATOM 1083 C C . GLY A 1 138 ? -23.059 -26.249 35.792 1.00 86.69 138 GLY A C 1
ATOM 1084 O O . GLY A 1 138 ? -22.571 -26.123 34.676 1.00 86.69 138 GLY A O 1
ATOM 1085 N N . ALA A 1 139 ? -24.111 -25.515 36.170 1.00 87.50 139 ALA A N 1
ATOM 1086 C CA . ALA A 1 139 ? -24.697 -24.496 35.302 1.00 87.50 139 ALA A CA 1
ATOM 1087 C C . ALA A 1 139 ? -23.745 -23.311 35.090 1.00 87.50 139 ALA A C 1
ATOM 1089 O O . ALA A 1 139 ? -23.109 -22.856 36.043 1.00 87.50 139 ALA A O 1
ATOM 1090 N N . ASN A 1 140 ? -23.714 -22.769 33.871 1.00 86.75 140 ASN A N 1
ATOM 1091 C CA . ASN A 1 140 ? -23.018 -21.515 33.582 1.00 86.75 140 ASN A CA 1
ATOM 1092 C C . ASN A 1 140 ? -23.680 -20.361 34.336 1.00 86.75 140 ASN A C 1
ATOM 1094 O O . ASN A 1 140 ? -24.901 -20.204 34.294 1.00 86.75 140 ASN A O 1
ATOM 1098 N N . MET A 1 141 ? -22.867 -19.539 34.990 1.00 84.69 141 MET A N 1
ATOM 1099 C CA . MET A 1 141 ? -23.306 -18.351 35.710 1.00 84.69 141 MET A CA 1
ATOM 1100 C C . MET A 1 141 ? -22.385 -17.162 35.395 1.00 84.69 141 MET A C 1
ATOM 1102 O O . MET A 1 141 ? -21.171 -17.345 35.246 1.00 84.69 141 MET A O 1
ATOM 1106 N N . PRO A 1 142 ? -22.930 -15.936 35.336 1.00 81.06 142 PRO A N 1
ATOM 1107 C CA . PRO A 1 142 ? -22.115 -14.730 35.259 1.00 81.06 142 PRO A CA 1
ATOM 1108 C C . PRO A 1 142 ? -21.260 -14.553 36.524 1.00 81.06 142 PRO A C 1
ATOM 1110 O O . PRO A 1 142 ? -21.693 -14.891 37.634 1.00 81.06 142 PRO A O 1
ATOM 1113 N N . LEU A 1 143 ? -20.045 -14.014 36.373 1.00 77.31 143 LEU A N 1
ATOM 1114 C CA . LEU A 1 143 ? -19.173 -13.670 37.500 1.00 77.31 143 LEU A CA 1
ATOM 1115 C C . LEU A 1 143 ? -19.887 -12.726 38.481 1.00 77.31 143 LEU A C 1
ATOM 1117 O O . LEU A 1 143 ? -20.524 -11.757 38.079 1.00 77.31 143 LEU A O 1
ATOM 1121 N N . GLY A 1 144 ? -19.765 -13.003 39.780 1.00 76.00 144 GLY A N 1
ATOM 1122 C CA . GLY A 1 144 ? -20.391 -12.196 40.833 1.00 76.00 144 GLY A CA 1
ATOM 1123 C C . GLY A 1 144 ? -21.860 -12.524 41.123 1.00 76.00 144 GLY A C 1
ATOM 1124 O O . GLY A 1 144 ? -22.450 -11.882 41.991 1.00 76.00 144 GLY A O 1
ATOM 1125 N N . SER A 1 145 ? -22.443 -13.533 40.463 1.00 81.88 145 SER A N 1
ATOM 1126 C CA . SER A 1 145 ? -23.789 -14.026 40.791 1.00 81.88 145 SER A CA 1
ATOM 1127 C C . SER A 1 145 ? -23.861 -14.481 42.249 1.00 81.88 145 SER A C 1
ATOM 1129 O O . SER A 1 145 ? -23.121 -15.374 42.647 1.00 81.88 145 SER A O 1
ATOM 1131 N N . ALA A 1 146 ? -24.771 -13.905 43.040 1.00 85.12 146 ALA A N 1
ATOM 1132 C CA . ALA A 1 146 ? -24.963 -14.279 44.445 1.00 85.12 146 ALA A CA 1
ATOM 1133 C C . ALA A 1 146 ? -25.657 -15.644 44.615 1.00 85.12 146 ALA A C 1
ATOM 1135 O O . ALA A 1 146 ? -25.538 -16.281 45.663 1.00 85.12 146 ALA A O 1
ATOM 1136 N N . PHE A 1 147 ? -26.385 -16.103 43.595 1.00 90.38 147 PHE A N 1
ATOM 1137 C CA . PHE A 1 147 ? -27.071 -17.391 43.574 1.00 90.38 147 PHE A CA 1
ATOM 1138 C C . PHE A 1 147 ? -27.192 -17.935 42.145 1.00 90.38 147 PHE A C 1
ATOM 1140 O O . PHE A 1 147 ? -27.162 -17.186 41.170 1.00 90.38 147 PHE A O 1
ATOM 1147 N N . CYS A 1 148 ? -27.330 -19.252 42.021 1.00 90.94 148 CYS A N 1
ATOM 1148 C CA . CYS A 1 148 ? -27.538 -19.928 40.750 1.00 90.94 148 CYS A CA 1
ATOM 1149 C C . CYS A 1 148 ? -28.999 -19.817 40.306 1.00 90.94 148 CYS A C 1
ATOM 1151 O O . CYS A 1 148 ? -29.888 -20.313 40.995 1.00 90.94 148 CYS A O 1
ATOM 1153 N N . ALA A 1 149 ? -29.248 -19.270 39.115 1.00 87.38 149 ALA A N 1
ATOM 1154 C CA . ALA A 1 149 ? -30.593 -19.190 38.539 1.00 87.38 149 ALA A CA 1
ATOM 1155 C C . ALA A 1 149 ? -31.201 -20.565 38.185 1.00 87.38 149 ALA A C 1
ATOM 1157 O O . ALA A 1 149 ? -32.415 -20.679 38.059 1.00 87.38 149 ALA A O 1
ATOM 1158 N N . LYS A 1 150 ? -30.375 -21.614 38.033 1.00 90.75 150 LYS A N 1
ATOM 1159 C CA . LYS A 1 150 ? -30.839 -22.964 37.666 1.00 90.75 150 LYS A CA 1
ATOM 1160 C C . LYS A 1 150 ? -31.237 -23.820 38.870 1.00 90.75 150 LYS A C 1
ATOM 1162 O O . LYS A 1 150 ? -32.179 -24.593 38.773 1.00 90.75 150 LYS A O 1
ATOM 1167 N N . CYS A 1 151 ? -30.498 -23.739 39.977 1.00 91.94 151 CYS A N 1
ATOM 1168 C CA . CYS A 1 151 ? -30.712 -24.614 41.141 1.00 91.94 151 CYS A CA 1
ATOM 1169 C C . CYS A 1 151 ? -30.893 -23.870 42.471 1.00 91.94 151 CYS A C 1
ATOM 1171 O O . CYS A 1 151 ? -31.014 -24.513 43.507 1.0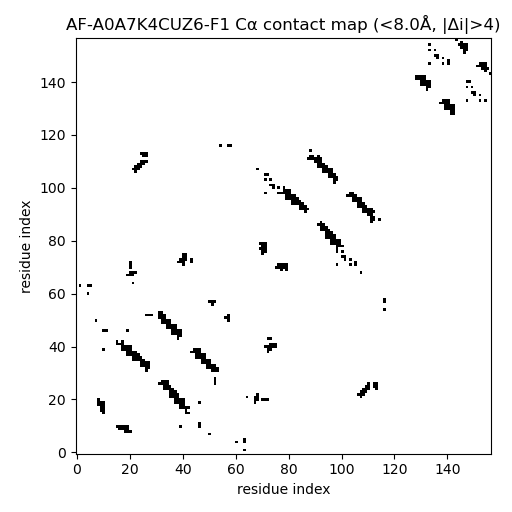0 91.94 151 CYS A O 1
ATOM 1173 N N . GLY A 1 152 ? -30.853 -22.534 42.475 1.00 88.94 152 GLY A N 1
ATOM 1174 C CA . GLY A 1 152 ? -31.003 -21.713 43.682 1.00 88.94 152 GLY A CA 1
ATOM 1175 C C . GLY A 1 152 ? -29.792 -21.708 44.622 1.00 88.94 152 GLY A C 1
ATOM 1176 O O . GLY A 1 152 ? -29.828 -21.052 45.660 1.00 88.94 152 GLY A O 1
ATOM 1177 N N . TYR A 1 153 ? -28.703 -22.409 44.284 1.00 90.62 153 TYR A N 1
ATOM 1178 C CA . TYR A 1 153 ? -27.526 -22.514 45.150 1.00 90.62 153 TYR A CA 1
ATOM 1179 C C . TYR A 1 153 ? -26.833 -21.158 45.346 1.00 90.62 153 TYR A C 1
ATOM 1181 O O . TYR A 1 153 ? -26.481 -20.494 44.371 1.00 90.62 153 TYR A O 1
ATOM 1189 N N . ARG A 1 154 ? -26.609 -20.755 46.602 1.00 90.81 154 ARG A N 1
ATOM 1190 C CA . ARG A 1 154 ? -25.997 -19.468 46.963 1.00 90.81 154 ARG A CA 1
ATOM 1191 C C . ARG A 1 154 ? -24.475 -19.524 46.805 1.00 90.81 154 ARG A C 1
ATOM 1193 O O . ARG A 1 154 ? -23.814 -20.355 47.424 1.00 90.81 154 ARG A O 1
ATOM 1200 N N . ILE A 1 155 ? -23.917 -18.629 45.997 1.00 86.38 155 ILE A N 1
ATOM 1201 C CA . ILE A 1 155 ? -22.479 -18.565 45.727 1.00 86.38 155 ILE A CA 1
ATOM 1202 C C . ILE A 1 155 ? -21.825 -17.730 46.824 1.00 86.38 155 ILE A C 1
ATOM 1204 O O . ILE A 1 155 ? -22.120 -16.546 46.981 1.00 86.38 155 ILE A O 1
ATOM 1208 N N . LYS A 1 156 ? -20.962 -18.365 47.619 1.00 73.75 156 LYS A N 1
ATOM 1209 C CA . LYS A 1 156 ? -20.124 -17.664 48.595 1.00 73.75 156 LYS A CA 1
ATOM 1210 C C . LYS A 1 156 ? -18.954 -17.026 47.835 1.00 73.75 156 LYS A C 1
ATOM 1212 O O . LYS A 1 156 ? -18.353 -17.702 47.002 1.00 73.75 156 LYS A O 1
ATOM 1217 N N . LYS A 1 157 ? -18.722 -15.729 48.062 1.00 60.66 157 LYS A N 1
ATOM 1218 C CA . LYS A 1 157 ? -17.521 -15.024 47.589 1.00 60.66 157 LYS A CA 1
ATOM 1219 C C . LYS A 1 157 ? -16.276 -15.588 48.258 1.00 60.66 157 LYS A C 1
ATOM 1221 O O . LYS A 1 157 ? -16.404 -16.000 49.433 1.00 60.66 157 LYS A O 1
#

Nearest PDB structures (foldseek):
  6hhf-assembly1_A  TM=3.241E-01  e=1.471E-01  Homo sapiens
  3o50-assembly1_A  TM=6.519E-01  e=5.800E+00  Homo sapiens
  5wg4-assembly1_A  TM=4.355E-01  e=3.115E+00  Homo sapiens
  1hle-assembly1_A-2  TM=2.969E-01  e=1.494E+00  Equus caballus
  6kga-assembly1_B  TM=3.992E-01  e=5.481E+00  Dromaius novaehollandiae

Solvent-accessible surface area (backbone atoms only — not comparable to full-atom values): 9056 Å² total; per-residue (Å²): 120,67,72,65,51,56,59,73,34,46,36,91,47,91,92,45,92,33,53,36,21,52,34,37,44,40,70,36,78,91,75,46,24,27,44,32,34,22,26,16,28,72,84,67,48,73,48,79,50,74,44,64,46,46,69,67,54,36,66,69,42,48,60,59,49,54,67,32,46,51,31,32,52,64,79,56,46,64,55,56,42,82,74,47,79,48,73,43,71,87,78,11,39,38,39,33,32,34,23,80,83,78,71,48,72,50,69,34,40,39,40,26,73,44,45,73,73,68,44,76,80,68,69,78,71,64,73,79,70,62,62,40,63,38,93,87,77,66,45,83,37,63,68,87,50,60,47,38,93,87,78,66,51,70,49,80,132